Protein AF-A0A8B9MKE6-F1 (afdb_monomer_lite)

Organism: NCBI:txid211598

InterPro domains:
  IPR003177 Cytochrome c oxidase subunit VIIa, metazoa [PTHR10510] (37-89)
  IPR036539 Cytochrome c oxidase, subunit VIIa superfamily [G3DSA:4.10.91.10] (36-89)
  IPR036539 Cytochrome c oxidase, subunit VIIa superfamily [SSF81419] (37-84)
  IPR039297 Cytochrome c oxidase subunit VII [PF02238] (36-71)

Radius of gyration: 28.56 Å; chains: 1; bounding box: 68×49×76 Å

Foldseek 3Di:
DDDDDDDDDDPPPPPDDPLPQDDPPDDDDDCDPVNVVVVVVVNLQSPPPVDPPQCSVDPVSVVVVVVVVVVVVVVVVVVVVVVPDDDDD

pLDDT: mean 72.09, std 17.71, range [38.53, 97.12]

Sequence (89 aa):
MHGAGCHRGLSLSRPPPPSVSSPPSPPTPLCPLWWQRTIEHQKLFQEDNGLPVHLKGGAMDSALYHFTTLICTCYSLWSLAQASRPKKN

Secondary structure (DSSP, 8-state):
--------------PPPP-TTSPPPPPSS---HHHHHHHHHHHHHHS-----GGGTT-HHHHHHHHHHHHHHHHHHHHHHHHHSSPPP-

Structure (mmCIF, N/CA/C/O backbone):
data_AF-A0A8B9MKE6-F1
#
_entry.id   AF-A0A8B9MKE6-F1
#
loop_
_atom_site.group_PDB
_atom_site.id
_atom_site.type_symbol
_atom_site.label_atom_id
_atom_site.label_alt_id
_atom_site.label_comp_id
_atom_site.label_asym_id
_atom_site.label_entity_id
_atom_site.label_seq_id
_atom_site.pdbx_PDB_ins_code
_atom_site.Cartn_x
_atom_site.Cartn_y
_atom_site.Cartn_z
_atom_site.occupancy
_atom_site.B_iso_or_equiv
_atom_site.auth_seq_id
_atom_site.auth_comp_id
_atom_site.auth_asym_id
_atom_site.auth_atom_id
_atom_site.pdbx_PDB_model_num
ATOM 1 N N . MET A 1 1 ? -37.433 -41.126 45.607 1.00 40.19 1 MET A N 1
ATOM 2 C CA . MET A 1 1 ? -37.815 -41.539 44.238 1.00 40.19 1 MET A CA 1
ATOM 3 C C . MET A 1 1 ? -38.752 -40.459 43.712 1.00 40.19 1 MET A C 1
ATOM 5 O O . MET A 1 1 ? -39.814 -40.297 44.286 1.00 40.19 1 MET A O 1
ATOM 9 N N . HIS A 1 2 ? -38.217 -39.441 43.026 1.00 38.91 2 HIS A N 1
ATOM 10 C CA . HIS A 1 2 ? -38.198 -39.305 41.551 1.00 38.91 2 HIS A CA 1
ATOM 11 C C . HIS A 1 2 ? -39.603 -39.482 40.944 1.00 38.91 2 HIS A C 1
ATOM 13 O O . HIS A 1 2 ? -40.169 -40.551 41.094 1.00 38.91 2 HIS A O 1
ATOM 19 N N . GLY A 1 3 ? -40.222 -38.538 40.236 1.00 38.53 3 GLY A N 1
ATOM 20 C CA . GLY A 1 3 ? -39.835 -37.205 39.778 1.00 38.53 3 GLY A CA 1
ATOM 21 C C . GLY A 1 3 ? -40.973 -36.653 38.901 1.00 38.53 3 GLY A C 1
ATOM 22 O O . GLY A 1 3 ? -41.608 -37.412 38.173 1.00 38.53 3 GLY A O 1
ATOM 23 N N . ALA A 1 4 ? -41.258 -35.351 38.984 1.00 46.38 4 ALA A N 1
ATOM 24 C CA . ALA A 1 4 ? -42.201 -34.682 38.089 1.00 46.38 4 ALA A CA 1
ATOM 25 C C . ALA A 1 4 ? -41.450 -34.227 36.827 1.00 46.38 4 ALA A C 1
ATOM 27 O O . ALA A 1 4 ? -40.620 -33.319 36.876 1.00 46.38 4 ALA A O 1
ATOM 28 N N . GLY A 1 5 ? -41.710 -34.905 35.707 1.00 40.75 5 GLY A N 1
ATOM 29 C CA . GLY A 1 5 ? -41.137 -34.603 34.398 1.00 40.75 5 GLY A CA 1
ATOM 30 C C . GLY A 1 5 ? -41.742 -33.337 33.799 1.00 40.75 5 GLY A C 1
ATOM 31 O O . GLY A 1 5 ? -42.864 -33.346 33.297 1.00 40.75 5 GLY A O 1
ATOM 32 N N . CYS A 1 6 ? -40.985 -32.242 33.835 1.00 45.22 6 CYS A N 1
ATOM 33 C CA . CYS A 1 6 ? -41.329 -30.995 33.166 1.00 45.22 6 CYS A CA 1
ATOM 34 C C . CYS A 1 6 ? -40.882 -31.084 31.697 1.00 45.22 6 CYS A C 1
ATOM 36 O O . CYS A 1 6 ? -39.747 -30.764 31.351 1.00 45.22 6 CYS A O 1
ATOM 38 N N . HIS A 1 7 ? -41.775 -31.559 30.828 1.00 48.44 7 HIS A N 1
ATOM 39 C CA . HIS A 1 7 ? -41.614 -31.443 29.382 1.00 48.44 7 HIS A CA 1
ATOM 40 C C . HIS A 1 7 ? -41.846 -29.984 28.975 1.00 48.44 7 HIS A C 1
ATOM 42 O O . HIS A 1 7 ? -42.979 -29.504 28.956 1.00 48.44 7 HIS A O 1
ATOM 48 N N . ARG A 1 8 ? -40.777 -29.267 28.622 1.00 50.16 8 ARG A N 1
ATOM 49 C CA . ARG A 1 8 ? -40.881 -28.041 27.825 1.00 50.16 8 ARG A CA 1
ATOM 50 C C . ARG A 1 8 ? -39.708 -27.981 26.855 1.00 50.16 8 ARG A C 1
ATOM 52 O O . ARG A 1 8 ? -38.553 -28.012 27.263 1.00 50.16 8 ARG A O 1
ATOM 59 N N . GLY A 1 9 ? -40.046 -27.984 25.568 1.00 47.75 9 GLY A N 1
ATOM 60 C CA . GLY A 1 9 ? -39.112 -28.028 24.455 1.00 47.75 9 GLY A CA 1
ATOM 61 C C . GLY A 1 9 ? -38.079 -26.908 24.506 1.00 47.75 9 GLY A C 1
ATOM 62 O O . GLY A 1 9 ? -38.422 -25.730 24.519 1.00 47.75 9 GLY A O 1
ATOM 63 N N . LEU A 1 10 ? -36.809 -27.297 24.472 1.00 48.66 10 LEU A N 1
ATOM 64 C CA . LEU A 1 10 ? -35.714 -26.427 24.079 1.00 48.66 10 LEU A CA 1
ATOM 65 C C . LEU A 1 10 ? -35.466 -26.697 22.599 1.00 48.66 10 LEU A C 1
ATOM 67 O O . LEU A 1 10 ? -34.652 -27.537 22.220 1.00 48.66 10 LEU A O 1
ATOM 71 N N . SER A 1 11 ? -36.248 -26.009 21.765 1.00 45.25 11 SER A N 1
ATOM 72 C CA . SER A 1 11 ? -35.859 -25.751 20.383 1.00 45.25 11 SER A CA 1
ATOM 73 C C . SER A 1 11 ? -34.426 -25.228 20.421 1.00 45.25 11 SER A C 1
ATOM 75 O O . SER A 1 11 ? -34.131 -24.295 21.170 1.00 45.25 11 SER A O 1
ATOM 77 N N . LEU A 1 12 ? -33.530 -25.873 19.679 1.00 50.97 12 LEU A N 1
ATOM 78 C CA . LEU A 1 12 ? -32.119 -25.521 19.567 1.00 50.97 12 LEU A CA 1
ATOM 79 C C . LEU A 1 12 ? -31.983 -24.217 18.759 1.00 50.97 12 LEU A C 1
ATOM 81 O O . LEU A 1 12 ? -31.355 -24.180 17.704 1.00 50.97 12 LEU A O 1
ATOM 85 N N . SER A 1 13 ? -32.599 -23.131 19.223 1.00 44.12 13 SER A N 1
ATOM 86 C CA . SER A 1 13 ? -32.266 -21.784 18.789 1.00 44.12 13 SER A CA 1
ATOM 87 C C . SER A 1 13 ? -30.895 -21.487 19.372 1.00 44.12 13 SER A C 1
ATOM 89 O O . SER A 1 13 ? -30.759 -21.101 20.535 1.00 44.12 13 SER A O 1
ATOM 91 N N . ARG A 1 14 ? -29.872 -21.764 18.560 1.00 45.84 14 ARG A N 1
ATOM 92 C CA . ARG A 1 14 ? -28.501 -21.294 18.747 1.00 45.84 14 ARG A CA 1
ATOM 93 C C . ARG A 1 14 ? -28.576 -19.858 19.286 1.00 45.84 14 ARG A C 1
ATOM 95 O O . ARG A 1 14 ? -29.304 -19.063 18.683 1.00 45.84 14 ARG A O 1
ATOM 102 N N . PRO A 1 15 ? -27.902 -19.518 20.400 1.00 47.00 15 PRO A N 1
ATOM 103 C CA . PRO A 1 15 ? -27.861 -18.131 20.829 1.00 47.00 15 PRO A CA 1
ATOM 104 C C . PRO A 1 15 ? -27.385 -17.296 19.633 1.00 47.00 15 PRO A C 1
ATOM 106 O O . PRO A 1 15 ? -26.481 -17.753 18.915 1.00 47.00 15 PRO A O 1
ATOM 109 N N . PRO A 1 16 ? -28.004 -16.131 19.361 1.00 52.34 16 PRO A N 1
ATOM 110 C CA . PRO A 1 16 ? -27.449 -15.224 18.372 1.00 52.34 16 PRO A CA 1
ATOM 111 C C . PRO A 1 16 ? -25.972 -15.022 18.730 1.00 52.34 16 PRO A C 1
ATOM 113 O O . PRO A 1 16 ? -25.658 -14.926 19.925 1.00 52.34 16 PRO A O 1
ATOM 116 N N . PRO A 1 17 ? -25.051 -15.047 17.746 1.00 53.50 17 PRO A N 1
ATOM 117 C CA . PRO A 1 17 ? -23.659 -14.737 18.031 1.00 53.50 17 PRO A CA 1
ATOM 118 C C . PRO A 1 17 ? -23.648 -13.430 18.828 1.00 53.50 17 PRO A C 1
ATOM 120 O O . PRO A 1 17 ? -24.416 -12.527 18.476 1.00 53.50 17 PRO A O 1
ATOM 123 N N . PRO A 1 18 ? -22.877 -13.340 19.929 1.00 51.69 18 PRO A N 1
ATOM 124 C CA . PRO A 1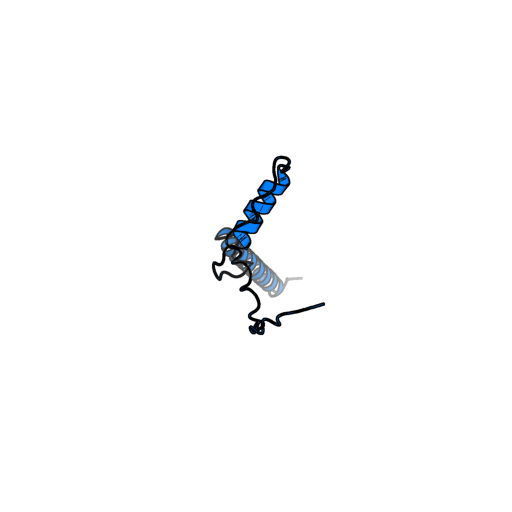 18 ? -22.818 -12.107 20.692 1.00 51.69 18 PRO A CA 1
ATOM 125 C C . PRO A 1 18 ? -22.475 -11.012 19.693 1.00 51.69 18 PRO A C 1
ATOM 127 O O . PRO A 1 18 ? -21.472 -11.113 18.989 1.00 51.69 18 PRO A O 1
ATOM 130 N N . SER A 1 19 ? -23.356 -10.027 19.562 1.00 48.06 19 SER A N 1
ATOM 131 C CA . SER A 1 19 ? -23.089 -8.825 18.794 1.00 48.06 19 SER A CA 1
ATOM 132 C C . SER A 1 19 ? -21.752 -8.282 19.293 1.00 48.06 19 SER A C 1
ATOM 134 O O . SER A 1 19 ? -21.649 -7.810 20.425 1.00 48.06 19 SER A O 1
ATOM 136 N N . VAL A 1 20 ? -20.720 -8.426 18.455 1.00 52.59 20 VAL A N 1
ATOM 137 C CA . VAL A 1 20 ? -19.298 -8.091 18.675 1.00 52.59 20 VAL A CA 1
ATOM 138 C C . VAL A 1 20 ? -19.097 -6.568 18.842 1.00 52.59 20 VAL A C 1
ATOM 140 O O . VAL A 1 20 ? -18.011 -6.034 18.696 1.00 52.59 20 VAL A O 1
ATOM 143 N N . SER A 1 21 ? -20.144 -5.816 19.184 1.00 50.16 21 SER A N 1
ATOM 144 C CA . SER A 1 21 ? -20.095 -4.374 19.432 1.00 50.16 21 SER A CA 1
ATOM 145 C C . SER A 1 21 ? -19.595 -4.013 20.835 1.00 50.16 21 SER A C 1
ATOM 147 O O . SER A 1 21 ? -19.325 -2.844 21.105 1.00 50.16 21 SER A O 1
ATOM 149 N N . SER A 1 22 ? -19.466 -4.992 21.731 1.00 50.88 22 SER A N 1
ATOM 150 C CA . SER A 1 22 ? -19.016 -4.772 23.105 1.00 50.88 22 SER A CA 1
ATOM 151 C C . SER A 1 22 ? -17.728 -5.561 23.344 1.00 50.88 22 SER A C 1
ATOM 153 O O . SER A 1 22 ? -17.796 -6.791 23.411 1.00 50.88 22 SER A O 1
ATOM 155 N N . PRO A 1 23 ? -16.551 -4.910 23.463 1.00 60.97 23 PRO A N 1
ATOM 156 C CA . PRO A 1 23 ? -15.348 -5.617 23.884 1.00 60.97 23 PRO A CA 1
ATOM 157 C C . PRO A 1 23 ? -15.620 -6.286 25.241 1.00 60.97 23 PRO A C 1
ATOM 159 O O . PRO A 1 23 ? -16.314 -5.689 26.073 1.00 60.97 23 PRO A O 1
ATOM 162 N N . PRO A 1 24 ? -15.111 -7.508 25.491 1.00 61.31 24 PRO A N 1
ATOM 163 C CA . PRO A 1 24 ? -15.223 -8.113 26.809 1.00 61.31 24 PRO A CA 1
ATOM 164 C C . PRO A 1 24 ? -14.584 -7.154 27.813 1.00 61.31 24 PRO A C 1
ATOM 166 O O . PRO A 1 24 ? -13.407 -6.815 27.692 1.00 61.31 24 PRO A O 1
ATOM 169 N N . SER A 1 25 ? -15.374 -6.671 28.772 1.00 60.47 25 SER A N 1
ATOM 170 C CA . SER A 1 25 ? -14.876 -5.859 29.878 1.00 60.47 25 SER A CA 1
ATOM 171 C C . SER A 1 25 ? -13.736 -6.629 30.552 1.00 60.47 25 SER A C 1
ATOM 173 O O . SER A 1 25 ? -13.984 -7.738 31.040 1.00 60.47 25 SER A O 1
ATOM 175 N N . PRO A 1 26 ? -12.494 -6.112 30.539 1.00 61.34 26 PRO A N 1
ATOM 176 C CA . PRO A 1 26 ? -11.366 -6.849 31.077 1.00 61.34 26 PRO A CA 1
ATOM 177 C C . PRO A 1 26 ? -11.524 -6.981 32.597 1.00 61.34 26 PRO A C 1
ATOM 179 O O . PRO A 1 26 ? -11.911 -6.008 33.253 1.00 61.34 26 PRO A O 1
ATOM 182 N N . PRO A 1 27 ? -11.207 -8.143 33.192 1.00 60.72 27 PRO A N 1
ATOM 183 C CA . PRO A 1 27 ? -10.928 -8.177 34.616 1.00 60.72 27 PRO A CA 1
ATOM 184 C C . PRO A 1 27 ? -9.699 -7.283 34.880 1.00 60.72 27 PRO A C 1
ATOM 186 O O . PRO A 1 27 ? -8.742 -7.262 34.108 1.00 60.72 27 PRO A O 1
ATOM 189 N N . THR A 1 28 ? -9.762 -6.486 35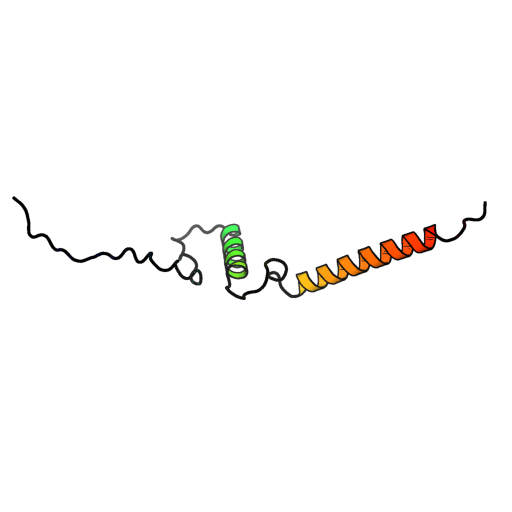.940 1.00 62.94 28 THR A N 1
ATOM 190 C CA . THR A 1 28 ? -8.706 -5.606 36.486 1.00 62.94 28 THR A CA 1
ATOM 191 C C . THR A 1 28 ? -7.345 -6.314 36.689 1.00 62.94 28 THR A C 1
ATOM 193 O O . THR A 1 28 ? -7.269 -7.536 36.594 1.00 62.94 28 THR A O 1
ATOM 196 N N . PRO A 1 29 ? -6.252 -5.644 37.129 1.00 57.00 29 PRO A N 1
ATOM 197 C CA . PRO A 1 29 ? -5.743 -4.287 36.898 1.00 57.00 29 PRO A CA 1
ATOM 198 C C . PRO A 1 29 ? -4.367 -4.310 36.168 1.00 57.00 29 PRO A C 1
ATOM 200 O O . PRO A 1 29 ? -3.528 -3.436 36.369 1.00 57.00 29 PRO A O 1
ATOM 203 N N . LEU A 1 30 ? -4.102 -5.332 35.348 1.00 62.91 30 LEU A N 1
ATOM 204 C CA . LEU A 1 30 ? -2.795 -5.608 34.728 1.00 62.91 30 LEU A CA 1
ATOM 205 C C . LEU A 1 30 ? -2.874 -5.595 33.194 1.00 62.91 30 LEU A C 1
ATOM 207 O O . LEU A 1 30 ? -2.425 -6.526 32.541 1.00 62.91 30 LEU A O 1
ATOM 211 N N . CYS A 1 31 ? -3.462 -4.563 32.584 1.00 67.62 31 CYS A N 1
ATOM 212 C CA . CYS A 1 31 ? -3.346 -4.389 31.132 1.00 67.62 31 CYS A CA 1
ATOM 213 C C . CYS A 1 31 ? -1.978 -3.761 30.816 1.00 67.62 31 CYS A C 1
ATOM 215 O O . CYS A 1 31 ? -1.819 -2.555 31.023 1.00 67.62 31 CYS A O 1
ATOM 217 N N . PRO A 1 32 ? -0.978 -4.516 30.324 1.00 75.25 32 PRO A N 1
ATOM 218 C CA . PRO A 1 32 ? 0.255 -3.910 29.843 1.00 75.25 32 PRO A CA 1
ATOM 219 C C . PRO A 1 32 ? -0.039 -3.005 28.636 1.00 75.25 32 PRO A C 1
ATOM 221 O O . PRO A 1 32 ? -0.980 -3.245 27.880 1.00 75.25 32 PRO A O 1
ATOM 224 N N . LEU A 1 33 ? 0.776 -1.967 28.430 1.00 75.62 33 LEU A N 1
ATOM 225 C CA . LEU A 1 33 ? 0.567 -0.932 27.399 1.00 75.62 33 LEU A CA 1
ATOM 226 C C . LEU A 1 33 ? 0.304 -1.488 25.984 1.00 75.62 33 LEU A C 1
ATOM 228 O O . LEU A 1 33 ? -0.447 -0.900 25.210 1.00 75.62 33 LEU A O 1
ATOM 232 N N . TRP A 1 34 ? 0.887 -2.639 25.641 1.00 67.69 34 TRP A N 1
ATOM 233 C CA . TRP A 1 34 ? 0.690 -3.289 24.342 1.00 67.69 34 TRP A CA 1
ATOM 234 C C . TRP A 1 34 ? -0.721 -3.881 24.160 1.00 67.69 34 TRP A C 1
ATOM 236 O O . TRP A 1 34 ? -1.224 -3.933 23.035 1.00 67.69 34 TRP A O 1
ATOM 246 N N . TRP A 1 35 ? -1.388 -4.283 25.249 1.00 73.31 35 TRP A N 1
ATOM 247 C CA . TRP A 1 35 ? -2.760 -4.802 25.229 1.00 73.31 35 TRP A CA 1
ATOM 248 C C . TRP A 1 35 ? -3.770 -3.693 24.922 1.00 73.31 35 TRP A C 1
ATOM 250 O O . TRP A 1 35 ? -4.696 -3.910 24.145 1.00 73.31 35 TRP A O 1
ATOM 260 N N . GLN A 1 36 ? -3.539 -2.479 25.439 1.00 76.19 36 GLN A N 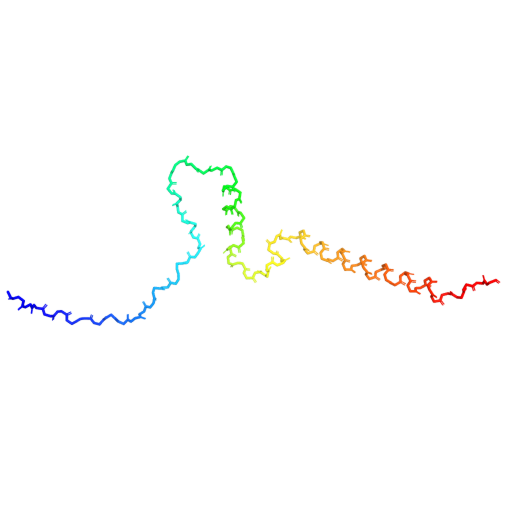1
ATOM 261 C CA . GLN A 1 36 ? -4.378 -1.310 25.138 1.00 76.19 36 GLN A CA 1
ATOM 262 C C . GLN A 1 36 ? -4.362 -0.995 23.640 1.00 76.19 36 GLN A C 1
ATOM 264 O O . GLN A 1 36 ? -5.414 -0.946 23.006 1.00 76.19 36 GLN A O 1
ATOM 269 N N . ARG A 1 37 ? -3.163 -0.928 23.048 1.00 74.75 37 ARG A N 1
ATOM 270 C CA . ARG A 1 37 ? -2.997 -0.745 21.601 1.00 74.75 37 ARG A CA 1
ATOM 271 C C . ARG A 1 37 ? -3.691 -1.852 20.798 1.00 74.75 37 ARG A C 1
ATOM 273 O O . ARG A 1 37 ? -4.313 -1.586 19.777 1.00 74.75 37 ARG A O 1
ATOM 280 N N . THR A 1 38 ? -3.61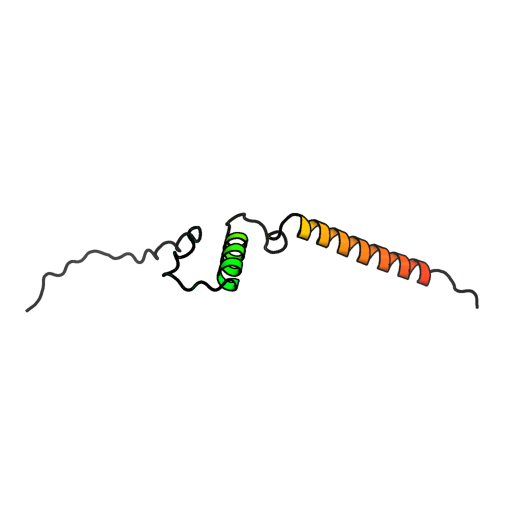3 -3.099 21.262 1.00 79.75 38 THR A N 1
ATOM 281 C CA . THR A 1 38 ? -4.234 -4.237 20.567 1.00 79.75 38 THR A CA 1
ATOM 282 C C . THR A 1 38 ? -5.764 -4.160 20.593 1.00 79.75 38 THR A C 1
ATOM 284 O O . THR A 1 38 ? -6.383 -4.410 19.562 1.00 79.75 38 THR A O 1
ATOM 287 N N . ILE A 1 39 ? -6.379 -3.757 21.712 1.00 80.25 39 ILE A N 1
ATOM 288 C CA . ILE A 1 39 ? -7.839 -3.574 21.809 1.00 80.25 39 ILE A CA 1
ATOM 289 C C . ILE A 1 39 ? -8.319 -2.436 20.904 1.00 80.25 39 ILE A C 1
ATOM 291 O O . ILE A 1 39 ? -9.342 -2.581 20.238 1.00 8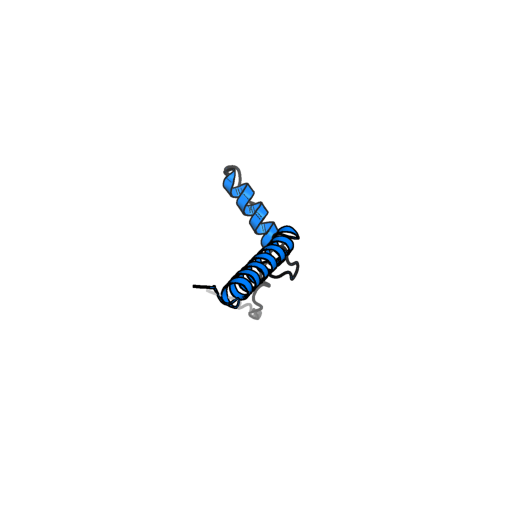0.25 39 ILE A O 1
ATOM 295 N N . GLU A 1 40 ? -7.593 -1.318 20.854 1.00 77.44 40 GLU A N 1
ATOM 296 C CA . GLU A 1 40 ? -7.939 -0.181 19.989 1.00 77.44 40 GLU A CA 1
ATOM 297 C C . GLU A 1 40 ? -7.966 -0.588 18.514 1.00 77.44 40 GLU A C 1
ATOM 299 O O . GLU A 1 40 ? -8.940 -0.318 17.806 1.00 77.44 40 GLU A O 1
ATOM 304 N N . HIS A 1 41 ? -6.943 -1.318 18.064 1.00 76.56 41 HIS A N 1
ATOM 305 C CA . HIS A 1 41 ? -6.919 -1.857 16.709 1.00 76.56 41 HIS A CA 1
ATOM 306 C C . HIS A 1 41 ? -8.000 -2.922 16.498 1.00 76.56 41 HIS A C 1
ATOM 308 O O . HIS A 1 41 ? -8.689 -2.883 15.483 1.00 76.56 41 HIS A O 1
ATOM 314 N N . GLN A 1 42 ? -8.216 -3.842 17.444 1.00 81.69 42 GLN A N 1
ATOM 315 C CA . GLN A 1 42 ? -9.286 -4.841 17.335 1.00 81.69 42 GLN A CA 1
ATOM 316 C C . GLN A 1 42 ? -10.660 -4.185 17.190 1.00 81.69 42 GLN A C 1
ATOM 318 O O . GLN A 1 42 ? -11.425 -4.598 16.323 1.00 81.69 42 GLN A O 1
ATOM 323 N N . LYS A 1 43 ? -10.943 -3.125 17.954 1.00 78.19 43 LYS A N 1
ATOM 324 C CA . LYS A 1 43 ? -12.179 -2.346 17.829 1.00 78.19 43 LYS A CA 1
ATOM 325 C C . LYS A 1 43 ? -12.298 -1.688 16.454 1.00 78.19 43 LYS A C 1
ATOM 327 O O . LYS A 1 43 ? -13.359 -1.773 15.845 1.00 78.19 43 LYS A O 1
ATOM 332 N N . LEU A 1 44 ? -11.219 -1.089 15.948 1.00 76.25 44 LEU A N 1
ATOM 333 C CA . LEU A 1 44 ? -11.193 -0.481 14.615 1.00 76.25 44 LEU A CA 1
ATOM 334 C C . LEU A 1 44 ? -11.504 -1.512 13.516 1.00 76.25 44 LEU A C 1
ATOM 336 O O . LEU A 1 44 ? -12.298 -1.235 12.624 1.00 76.25 44 LEU A O 1
ATOM 340 N N . PHE A 1 45 ? -10.915 -2.711 13.581 1.00 73.75 45 PHE A N 1
ATOM 341 C CA . PHE A 1 45 ? -11.106 -3.755 12.565 1.00 73.75 45 PHE A CA 1
ATOM 342 C C . PHE A 1 45 ? -12.425 -4.527 12.709 1.00 73.75 45 PHE A C 1
ATOM 344 O O . PHE A 1 45 ? -12.927 -5.035 11.709 1.00 73.75 45 PHE A O 1
ATOM 351 N N . GLN A 1 46 ? -12.996 -4.590 13.914 1.00 79.94 46 GLN A N 1
ATOM 352 C CA . GLN A 1 46 ? -14.269 -5.268 14.195 1.00 79.94 46 GLN A CA 1
ATOM 353 C C . GLN A 1 46 ? -15.498 -4.362 14.076 1.00 79.94 46 GLN A C 1
ATOM 355 O O . GLN A 1 46 ? -16.617 -4.862 14.149 1.00 79.94 46 GLN A O 1
ATOM 360 N N . GLU A 1 47 ? -15.323 -3.052 13.887 1.00 75.44 47 GLU A N 1
ATOM 361 C CA . GLU A 1 47 ? -16.442 -2.160 13.592 1.00 75.44 47 GLU A CA 1
ATOM 362 C C . GLU A 1 47 ? -17.144 -2.636 12.306 1.00 75.44 47 GLU A C 1
ATOM 364 O O . GLU A 1 47 ? -16.495 -2.844 11.278 1.00 75.44 47 GLU A O 1
ATOM 369 N N . ASP A 1 48 ? -18.456 -2.855 12.342 1.00 68.44 48 ASP A N 1
ATOM 370 C CA . ASP A 1 48 ? -19.201 -3.463 11.231 1.00 68.44 48 ASP A CA 1
ATOM 371 C C . ASP A 1 48 ? -19.518 -2.428 10.132 1.00 68.44 48 ASP A C 1
ATOM 373 O O . ASP A 1 48 ? -20.663 -2.073 9.874 1.00 68.44 48 ASP A O 1
ATOM 377 N N . ASN A 1 49 ? -18.473 -1.863 9.514 1.00 68.12 49 ASN A N 1
ATOM 378 C CA . ASN A 1 49 ? -18.599 -0.784 8.520 1.00 68.12 49 ASN A CA 1
ATOM 379 C C . ASN A 1 49 ? -18.796 -1.299 7.083 1.00 68.12 49 ASN A C 1
ATOM 381 O O . ASN A 1 49 ? -18.750 -0.502 6.151 1.00 68.12 49 ASN A O 1
ATOM 385 N N . GLY A 1 50 ? -18.904 -2.614 6.860 1.00 74.31 50 GLY A N 1
ATOM 386 C CA . GLY A 1 50 ? -19.003 -3.205 5.515 1.00 74.31 50 GLY A CA 1
ATOM 387 C C . GLY A 1 50 ? -17.812 -2.933 4.571 1.00 74.31 50 GLY A C 1
ATOM 388 O O . GLY A 1 50 ? -17.846 -3.345 3.414 1.00 74.31 50 GLY A O 1
ATOM 389 N N . LEU A 1 51 ? -16.756 -2.248 5.034 1.00 72.50 51 LEU A N 1
ATOM 390 C CA . LEU A 1 51 ? -15.557 -1.935 4.254 1.00 72.50 51 LEU A CA 1
ATOM 391 C C . LEU A 1 51 ? -14.617 -3.147 4.181 1.00 72.50 51 LEU A C 1
ATOM 393 O O . LEU A 1 51 ? -14.368 -3.793 5.204 1.00 72.50 51 LEU A O 1
ATOM 397 N N . PRO A 1 52 ? -14.024 -3.431 3.010 1.00 74.38 52 PRO A N 1
ATOM 398 C CA . PRO A 1 52 ? -13.059 -4.510 2.881 1.00 74.38 52 PRO A CA 1
ATOM 399 C C . PRO A 1 52 ? -11.788 -4.206 3.688 1.00 74.38 52 PRO A C 1
ATOM 401 O O . PRO A 1 52 ? -11.375 -3.055 3.824 1.00 74.38 52 PRO A O 1
ATOM 404 N N . VAL A 1 53 ? -11.137 -5.255 4.203 1.00 75.88 53 VAL A N 1
ATOM 405 C CA . VAL A 1 53 ? -10.006 -5.158 5.150 1.00 75.88 53 VAL A CA 1
ATOM 406 C C . VAL A 1 53 ? -8.846 -4.266 4.672 1.00 75.88 53 VAL A C 1
ATOM 408 O O . VAL A 1 53 ? -8.194 -3.631 5.491 1.00 75.88 53 VAL A O 1
ATOM 411 N N . HIS A 1 54 ? -8.627 -4.153 3.359 1.00 69.56 54 HIS A N 1
ATOM 412 C CA . HIS A 1 54 ? -7.568 -3.336 2.750 1.00 69.56 54 HIS A CA 1
ATOM 413 C C . HIS A 1 54 ? -7.908 -1.838 2.620 1.00 69.56 54 HIS A C 1
ATOM 415 O O . HIS A 1 54 ? -7.066 -1.065 2.184 1.00 69.56 54 HIS A O 1
ATOM 421 N N . LEU A 1 55 ? -9.134 -1.427 2.962 1.00 70.81 55 LEU A N 1
ATOM 422 C CA . LEU A 1 55 ? -9.555 -0.020 3.070 1.00 70.81 55 LEU A CA 1
ATOM 423 C C . LEU A 1 55 ? -9.866 0.370 4.524 1.00 70.81 55 LEU A C 1
ATOM 425 O O . LEU A 1 55 ? -10.228 1.513 4.804 1.00 70.81 55 LEU A O 1
ATOM 429 N N . LYS A 1 56 ? -9.759 -0.584 5.459 1.00 73.25 56 LYS A N 1
ATOM 430 C CA . LYS A 1 56 ? -10.141 -0.421 6.866 1.00 73.25 56 LYS A CA 1
ATOM 431 C C . LYS A 1 56 ? -9.149 0.446 7.656 1.00 73.25 56 LYS A C 1
ATOM 433 O O . LYS A 1 56 ? -9.539 1.012 8.672 1.00 73.25 56 LYS A O 1
ATOM 438 N N . GLY A 1 57 ? -7.907 0.602 7.184 1.00 72.50 57 GLY A N 1
ATOM 439 C CA . GLY A 1 57 ? -6.940 1.569 7.720 1.00 72.50 57 GLY A CA 1
ATOM 440 C C . GLY A 1 57 ? -7.148 3.001 7.204 1.00 72.50 57 GLY A C 1
ATOM 441 O O . GLY A 1 57 ? -6.447 3.919 7.632 1.00 72.50 57 GLY A O 1
ATOM 442 N N . GLY A 1 58 ? -8.158 3.229 6.354 1.00 81.88 58 GLY A N 1
ATOM 443 C CA . GLY A 1 58 ? -8.662 4.552 5.989 1.00 81.88 58 GLY A CA 1
ATOM 444 C C . GLY A 1 58 ? -8.097 5.115 4.682 1.00 81.88 58 GLY A C 1
ATOM 445 O O . GLY A 1 58 ? -7.617 4.395 3.809 1.00 81.88 58 GLY A O 1
ATOM 446 N N . ALA A 1 59 ? -8.169 6.442 4.530 1.00 81.81 59 ALA A N 1
ATOM 447 C CA . ALA A 1 59 ? -7.796 7.146 3.295 1.00 81.81 59 ALA A CA 1
ATOM 448 C C . ALA A 1 59 ? -6.322 6.950 2.889 1.00 81.81 59 ALA A C 1
ATOM 450 O O . ALA A 1 59 ? -5.988 7.024 1.706 1.00 81.81 59 ALA A O 1
ATOM 451 N N . MET A 1 60 ? -5.450 6.668 3.860 1.00 84.75 60 MET A N 1
ATOM 452 C CA . MET A 1 60 ? -4.031 6.407 3.625 1.00 84.75 60 MET A CA 1
ATOM 453 C C . MET A 1 60 ? -3.811 5.138 2.789 1.00 84.75 60 MET A C 1
ATOM 455 O O . MET A 1 60 ? -2.974 5.157 1.888 1.00 84.75 60 MET A O 1
ATOM 459 N N . ASP A 1 61 ? -4.592 4.078 3.018 1.00 84.94 61 ASP A N 1
ATOM 460 C CA . ASP A 1 61 ? -4.465 2.821 2.268 1.00 84.94 61 ASP A CA 1
ATOM 461 C C . ASP A 1 61 ? -4.864 3.006 0.798 1.00 84.94 61 ASP A C 1
ATOM 463 O O . ASP A 1 61 ? -4.188 2.523 -0.110 1.00 84.94 61 ASP A O 1
ATOM 467 N N . SER A 1 62 ? -5.928 3.777 0.545 1.00 84.56 62 SER A N 1
ATOM 468 C CA . SER A 1 62 ? -6.367 4.104 -0.817 1.00 84.56 62 SER A CA 1
ATOM 469 C C . SER A 1 62 ? -5.339 4.965 -1.557 1.00 84.56 62 SER A C 1
ATOM 471 O O . SER A 1 62 ? -5.005 4.681 -2.711 1.00 84.56 62 SER A O 1
ATOM 473 N N . ALA A 1 63 ? -4.781 5.980 -0.888 1.00 89.06 63 ALA A N 1
ATOM 474 C CA . ALA A 1 63 ? -3.722 6.807 -1.458 1.00 89.06 63 ALA A CA 1
ATOM 475 C C . ALA A 1 63 ? -2.475 5.971 -1.788 1.00 89.06 63 ALA A C 1
ATOM 477 O O . ALA A 1 63 ? -1.918 6.098 -2.880 1.00 89.06 63 ALA A O 1
ATOM 478 N N . LEU A 1 64 ? -2.074 5.073 -0.882 1.00 91.75 64 LEU A N 1
ATOM 479 C CA . LEU A 1 64 ? -0.935 4.181 -1.082 1.00 91.75 64 LEU A CA 1
ATOM 480 C C . LEU A 1 64 ? -1.161 3.212 -2.253 1.00 91.75 64 LEU A C 1
ATOM 482 O O . LEU A 1 64 ? -0.260 3.011 -3.072 1.00 91.75 64 LEU A O 1
ATOM 486 N N . TYR A 1 65 ? -2.363 2.646 -2.376 1.00 88.69 65 TYR A N 1
ATOM 487 C CA . TYR A 1 65 ? -2.723 1.762 -3.485 1.00 88.69 65 TYR A CA 1
ATOM 488 C C . TYR A 1 65 ? -2.628 2.469 -4.846 1.00 88.69 65 TYR A C 1
ATOM 490 O O . TYR A 1 65 ? -2.011 1.953 -5.783 1.00 88.69 65 TYR 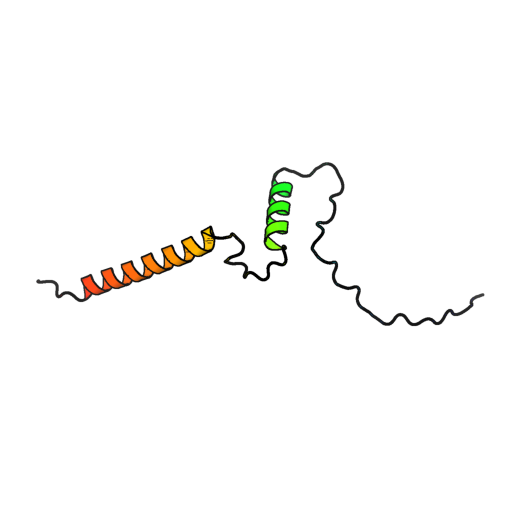A O 1
ATOM 498 N N . HIS A 1 66 ? -3.168 3.683 -4.959 1.00 91.75 66 HIS A N 1
ATOM 499 C CA . HIS A 1 66 ? -3.076 4.448 -6.204 1.00 91.75 66 HIS A CA 1
ATOM 500 C C . HIS A 1 66 ? -1.638 4.872 -6.508 1.00 91.75 66 HIS A C 1
ATOM 502 O O . HIS A 1 66 ? -1.190 4.761 -7.650 1.00 91.75 66 HIS A O 1
ATOM 508 N N . PHE A 1 67 ? -0.890 5.305 -5.493 1.00 95.81 67 PHE A N 1
ATOM 509 C CA . PHE A 1 67 ? 0.495 5.737 -5.654 1.00 95.81 67 PHE A CA 1
ATOM 510 C C . PHE A 1 67 ? 1.400 4.606 -6.156 1.00 95.81 67 PHE A C 1
ATOM 512 O O . PHE A 1 67 ? 2.130 4.776 -7.133 1.00 95.81 67 PHE A O 1
ATOM 519 N N . THR A 1 68 ? 1.312 3.429 -5.535 1.00 94.81 68 THR A N 1
ATOM 520 C CA . THR A 1 68 ? 2.107 2.255 -5.928 1.00 94.81 68 THR A CA 1
ATOM 521 C C . THR A 1 68 ? 1.757 1.777 -7.337 1.00 94.81 68 THR A C 1
ATOM 523 O O . THR A 1 68 ? 2.658 1.507 -8.134 1.00 94.81 68 THR A O 1
ATOM 526 N N . THR A 1 69 ? 0.467 1.756 -7.683 1.00 94.75 69 THR A N 1
ATOM 527 C CA . THR A 1 69 ? -0.007 1.372 -9.022 1.00 94.75 69 THR A CA 1
ATOM 528 C C . THR A 1 69 ? 0.498 2.333 -10.101 1.00 94.75 69 THR A C 1
ATOM 530 O O . THR A 1 69 ? 0.997 1.889 -11.142 1.00 94.75 69 THR A O 1
ATOM 533 N N . LEU A 1 70 ? 0.435 3.645 -9.848 1.00 97.00 70 LEU A N 1
ATOM 534 C CA . LEU A 1 70 ? 0.934 4.670 -10.768 1.00 97.00 70 LEU A CA 1
ATOM 535 C C . LEU A 1 70 ? 2.443 4.552 -10.977 1.00 97.00 70 LEU A C 1
ATOM 537 O O . LEU A 1 70 ? 2.896 4.523 -12.119 1.00 97.00 70 LEU A O 1
ATOM 541 N N . ILE A 1 71 ? 3.222 4.427 -9.901 1.00 97.12 71 ILE A N 1
ATOM 542 C CA . ILE A 1 71 ? 4.681 4.295 -10.003 1.00 97.12 71 ILE A CA 1
ATOM 543 C C . ILE A 1 71 ? 5.063 3.046 -10.791 1.00 97.12 71 ILE A C 1
ATOM 545 O O . ILE A 1 71 ? 5.874 3.138 -11.712 1.00 97.12 71 ILE A O 1
ATOM 549 N N . CYS A 1 72 ? 4.472 1.896 -10.460 1.00 96.31 72 CYS A N 1
ATOM 550 C CA . CYS A 1 72 ? 4.788 0.633 -11.121 1.00 96.31 72 CYS A CA 1
ATOM 551 C C . CYS A 1 72 ? 4.500 0.701 -12.631 1.00 96.31 72 CYS A C 1
ATOM 553 O O . CYS A 1 72 ? 5.341 0.328 -13.457 1.00 96.31 72 CYS A O 1
ATOM 555 N N . THR A 1 73 ? 3.342 1.257 -12.996 1.00 96.38 73 THR A N 1
ATOM 556 C CA . THR A 1 73 ? 2.918 1.394 -14.395 1.00 96.38 73 THR A CA 1
ATOM 557 C C . THR A 1 73 ? 3.808 2.378 -15.152 1.00 96.38 73 THR A C 1
ATOM 559 O O . THR A 1 73 ? 4.338 2.043 -16.211 1.00 96.38 73 THR A O 1
ATOM 562 N N . CYS A 1 74 ? 4.044 3.569 -14.595 1.00 96.81 74 CYS A N 1
ATOM 563 C CA . CYS A 1 74 ? 4.900 4.586 -15.206 1.00 96.81 74 CYS A CA 1
ATOM 564 C C . CYS A 1 74 ? 6.336 4.091 -15.396 1.00 96.81 74 CYS A C 1
ATOM 566 O O . CYS A 1 74 ? 6.918 4.293 -16.462 1.00 96.81 74 CYS A O 1
ATOM 568 N N . TYR A 1 75 ? 6.899 3.410 -14.395 1.00 96.75 75 TYR A N 1
ATOM 569 C CA . TYR A 1 75 ? 8.248 2.858 -14.476 1.00 96.75 75 TYR A CA 1
ATOM 570 C C . TYR A 1 75 ? 8.362 1.789 -15.566 1.00 96.75 75 TYR A C 1
ATOM 572 O O . TYR A 1 75 ? 9.288 1.826 -16.377 1.00 96.75 75 TYR A O 1
ATOM 580 N N . SER A 1 76 ? 7.390 0.877 -15.632 1.00 95.31 76 SER A N 1
ATOM 581 C CA . SER A 1 76 ? 7.352 -0.178 -16.649 1.00 95.31 76 SER A CA 1
ATOM 582 C C . SER A 1 76 ? 7.260 0.403 -18.063 1.00 95.31 76 SER A C 1
ATOM 584 O O . SER A 1 76 ? 8.012 -0.005 -18.949 1.00 95.31 76 SER A O 1
ATOM 586 N N . LEU A 1 77 ? 6.398 1.404 -18.266 1.00 96.50 77 LEU A N 1
ATOM 587 C CA . LEU A 1 77 ? 6.255 2.093 -19.551 1.00 96.50 77 LEU A CA 1
ATOM 588 C C . LEU A 1 77 ? 7.516 2.870 -19.935 1.00 96.50 77 LEU A C 1
ATOM 590 O O . LEU A 1 77 ? 7.939 2.817 -21.089 1.00 96.50 77 LEU A O 1
ATOM 594 N N . TRP A 1 78 ? 8.141 3.561 -18.981 1.00 95.75 78 TRP A N 1
ATOM 595 C CA . TRP A 1 78 ? 9.392 4.279 -19.216 1.00 95.75 78 TRP A CA 1
ATOM 596 C C . TRP A 1 78 ? 10.519 3.321 -19.612 1.00 95.75 78 TRP A C 1
ATOM 598 O O . TRP A 1 78 ? 11.211 3.556 -20.602 1.00 95.75 78 TRP A O 1
ATOM 608 N N . SER A 1 79 ? 10.659 2.207 -18.892 1.00 94.06 79 SER A N 1
ATOM 609 C CA . SER A 1 79 ? 11.648 1.170 -19.196 1.00 94.06 79 SER A CA 1
ATOM 610 C C . SER A 1 79 ? 11.434 0.573 -20.591 1.00 94.06 79 SER A C 1
ATOM 612 O O . SER A 1 79 ? 12.375 0.495 -21.385 1.00 94.06 79 SER A O 1
ATOM 614 N N . LEU A 1 80 ? 10.185 0.245 -20.942 1.00 93.06 80 LEU A N 1
ATOM 615 C CA . LEU A 1 80 ? 9.839 -0.255 -22.272 1.00 93.06 80 LEU A CA 1
ATOM 616 C C . LEU A 1 80 ? 10.140 0.779 -23.366 1.00 93.06 80 LEU A C 1
ATOM 618 O O . LEU A 1 80 ? 10.722 0.427 -24.388 1.00 93.06 80 LEU A O 1
ATOM 622 N N . ALA A 1 81 ? 9.806 2.052 -23.144 1.00 94.44 81 ALA A N 1
ATOM 623 C CA . ALA A 1 81 ? 10.069 3.127 -24.100 1.00 94.44 81 ALA A CA 1
ATOM 624 C C . ALA A 1 81 ? 11.571 3.354 -24.335 1.00 94.44 81 ALA A C 1
ATOM 626 O O . ALA A 1 81 ? 11.985 3.713 -25.438 1.00 94.44 81 ALA A O 1
ATOM 627 N N . GLN A 1 82 ? 12.399 3.144 -23.311 1.00 92.38 82 GLN A N 1
ATOM 628 C CA . GLN A 1 82 ? 13.853 3.202 -23.441 1.00 92.38 82 GLN A CA 1
ATOM 629 C C . GLN A 1 82 ? 14.409 1.958 -24.145 1.00 92.38 82 GLN A C 1
ATOM 631 O O . GLN A 1 82 ? 15.373 2.070 -24.903 1.00 92.38 82 GLN A O 1
ATOM 636 N N . ALA A 1 83 ? 13.801 0.789 -23.929 1.00 92.44 83 ALA A N 1
ATOM 637 C CA . ALA A 1 83 ? 14.177 -0.460 -24.586 1.00 92.44 83 ALA A CA 1
ATOM 638 C C . ALA A 1 83 ? 13.763 -0.511 -26.067 1.00 92.44 83 ALA A C 1
ATOM 640 O O . ALA A 1 83 ? 14.471 -1.105 -26.876 1.00 92.44 83 ALA A O 1
ATOM 641 N N . SER A 1 84 ? 12.649 0.125 -26.439 1.00 90.38 84 SER A N 1
ATOM 642 C CA . SER A 1 84 ? 12.130 0.128 -27.812 1.00 90.38 84 SER A CA 1
ATOM 643 C C . SER A 1 84 ? 12.885 1.070 -28.752 1.00 90.38 84 SER A C 1
ATOM 645 O O . SER A 1 84 ? 12.698 1.010 -29.967 1.00 90.38 84 SER A O 1
ATOM 647 N N . ARG A 1 85 ? 13.712 1.977 -28.218 1.00 88.69 85 ARG A N 1
ATOM 648 C CA . ARG A 1 85 ? 14.539 2.870 -29.034 1.00 88.69 85 ARG A CA 1
ATOM 649 C C . ARG A 1 85 ? 15.777 2.114 -29.524 1.00 88.69 85 ARG A C 1
ATOM 651 O O . ARG A 1 85 ? 16.485 1.531 -28.701 1.00 88.69 85 ARG A O 1
ATOM 658 N N . PRO A 1 86 ? 16.089 2.148 -30.832 1.00 88.19 86 PRO A N 1
ATOM 659 C CA . PRO A 1 86 ? 17.300 1.523 -31.343 1.00 88.19 86 PRO A CA 1
ATOM 660 C C . PRO A 1 86 ? 18.525 2.205 -30.724 1.00 88.19 86 PRO A C 1
ATOM 662 O O . PRO A 1 86 ? 18.710 3.418 -30.853 1.00 88.19 86 PRO A O 1
ATOM 665 N N . LYS A 1 87 ? 19.363 1.428 -30.032 1.00 79.12 87 LYS A N 1
ATOM 666 C CA . LYS A 1 87 ? 20.677 1.895 -29.582 1.00 79.12 87 LYS A CA 1
ATOM 667 C C . LYS A 1 87 ? 21.616 1.876 -30.777 1.00 79.12 87 LYS A C 1
ATOM 669 O O . LYS A 1 87 ? 21.741 0.867 -31.462 1.00 79.12 87 LYS A O 1
ATOM 674 N N . LYS A 1 88 ? 22.225 3.025 -31.050 1.00 76.12 88 LYS A N 1
ATOM 675 C CA . LYS A 1 88 ? 23.249 3.152 -32.079 1.00 76.12 88 LYS A CA 1
ATOM 676 C C . LYS A 1 88 ? 24.527 2.493 -31.552 1.00 76.12 88 LYS A C 1
ATOM 678 O O . LYS A 1 88 ? 25.008 2.901 -30.496 1.00 76.12 88 LYS A O 1
ATOM 683 N N . ASN A 1 89 ? 24.996 1.473 -32.269 1.00 60.12 89 ASN A N 1
ATOM 684 C CA . ASN A 1 89 ? 26.287 0.814 -32.056 1.00 60.12 89 ASN A CA 1
ATOM 685 C C . ASN A 1 89 ? 27.403 1.631 -32.708 1.00 60.12 89 ASN A C 1
ATOM 687 O O . ASN A 1 89 ? 27.136 2.197 -33.797 1.00 60.12 89 ASN A O 1
#